Protein 4YM4 (pdb70)

Sequence (147 aa):
EETVTCLQTVYHPGQLQCGIFQSISFNREKLPSSEVVKFGRNSNICHYTFQDKQVSRVQFSLQLFKKFNSSVLSFEIKNSKKTNLIVDSRELGYLNKDLPYRCVRFGEYQFLEKEDGESLEFFETQFILSPRSLLQMTSFEDADEET

Foldseek 3Di:
DWWAKEAEEKDFVCCVPPVQQVQPDQAKDKFWQQDKAWEACAPPPHPGHTVDPPAHRTFKIKHWDDDDVDQWIWIKMFGDQPKWKAWQRRTHHHGRMTDDQWIIDIDRMDDTGMDTINDRTMHMYGYHYDPDDPDD/DDDPPPDDDDD

Organism: Homo sapiens (NCBI:txid9606)

GO terms:
  GO:0002753 cytoplasmic pattern recognition receptor signaling pathway (P, IDA)
  GO:0005737 cytoplasm (C, IDA)
  GO:0043123 positive regulation of canonical NF-kappaB signal transduction (P, IDA)
  GO:0045087 innate immune response (P, IDA)
  GO:0051260 protein homooligomerization (P, IDA)
  GO:0005515 protein binding (F, IPI)
  GO:0005829 cytosol (C, TAS)
  GO:0043122 regulation of canonical NF-kappaB signal transduction (P, IDA)

Secondary structure (DSSP, 8-state):
----EEE--EE-TTTTTS-GGGG---S-EEEETT-EEEEES-STT-SEE---TTS-SEEEEEEEEE-SS-SSEEEEEE---SS-EEETTEEE-TT-----S---EETTEEE--EE--S-SSEEEE---B-SS-S--/---TTT-----

Solvent-accessible surface area: 8491 Å² total

InterPro domains:
  IPR000253 Forkhead-associated (FHA) domain [PF00498] (47-120)
  IPR000253 Forkhead-associated (FHA) domain [PS50006] (47-103)
  IPR008984 SMAD/FHA domain superfamily [SSF49879] (43-127)
  IPR033621 TRAF-interacting protein with FHA domain-containing protein [PTHR31266] (1-184)

B-factor: mean 44.63, std 19.77, range [16.05, 186.46]

Nearest PDB structures (foldseek):
  4zgi-assembly1_A-2  TM=9.931E-01  e=9.229E-24  Homo sapiens
  6l9u-assembly1_A-2  TM=9.804E-01  e=4.701E-20  Mus musculus
  6l9v-assembly1_A  TM=9.849E-01  e=1.506E-19  Mus musculus
  5yyz-assembly1_A  TM=8.093E-01  e=1.971E-04  Saccharomyces cerevisiae S288C
  5yyx-assembly1_A  TM=6.337E-01  e=7.454E-04  Saccharomyces cerevisiae S288C

Radius of gyration: 1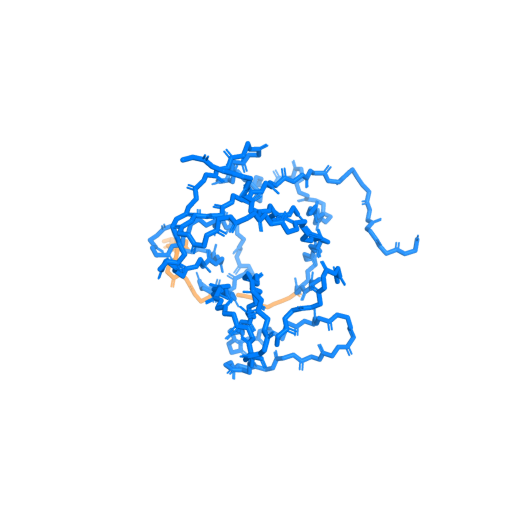5.44 Å; Cα contacts (8 Å, |Δi|>4): 322; chains: 2; bounding box: 33×45×37 Å

Structure (mmCIF, N/CA/C/O backbone):
data_4YM4
#
_entry.id   4YM4
#
_cell.length_a   113.205
_cell.length_b   113.205
_cell.length_c   113.205
_cell.angle_alpha   90.000
_cell.angle_beta   90.000
_cell.angle_gamma   90.000
#
_symmetry.space_group_name_H-M   'P 42 3 2'
#
loop_
_entity.id
_entity.type
_entity.pdbx_description
1 polymer 'TRAF-interacting protein with FHA domain-containing protein A'
2 polymer 'TRAF-interacting protein with FHA domain-containing protein A'
#
loop_
_atom_site.group_PDB
_atom_site.id
_atom_site.type_symbol
_atom_site.label_atom_id
_atom_site.label_alt_id
_atom_site.label_comp_id
_atom_site.label_asym_id
_atom_site.label_entity_id
_atom_site.label_seq_id
_atom_site.pdbx_PDB_ins_code
_atom_site.Cartn_x
_atom_site.Cartn_y
_atom_site.Cartn_z
_atom_site.occupancy
_atom_site.B_iso_or_equiv
_atom_site.auth_seq_id
_atom_site.auth_comp_id
_atom_site.auth_asym_id
_atom_site.auth_atom_id
_atom_site.pdbx_PDB_model_num
ATOM 1 N N . GLU A 1 1 ? 65.655 -25.898 31.799 1.00 65.76 10 GLU A N 1
ATOM 2 C CA . GLU A 1 1 ? 65.468 -25.987 30.367 1.00 76.05 10 GLU A CA 1
ATOM 3 C C . GLU A 1 1 ? 64.871 -27.346 29.998 1.00 82.62 10 GLU A C 1
ATOM 4 O O . GLU A 1 1 ? 65.373 -28.383 30.413 1.00 79.28 10 GLU A O 1
ATOM 10 N N . GLU A 1 2 ? 63.808 -27.311 29.198 1.00 85.07 11 GLU A N 1
ATOM 11 C CA . GLU A 1 2 ? 62.994 -28.490 28.856 1.00 81.67 11 GLU A CA 1
ATOM 12 C C . GLU A 1 2 ? 62.282 -28.286 27.528 1.00 70.99 11 GLU A C 1
ATOM 13 O O . GLU A 1 2 ? 62.301 -27.195 27.015 1.00 71.41 11 GLU A O 1
ATOM 19 N N . THR A 1 3 ? 61.567 -29.252 26.984 1.00 59.03 12 THR A N 1
ATOM 20 C CA . THR A 1 3 ? 60.921 -28.985 25.706 1.00 54.72 12 THR A CA 1
ATOM 21 C C . THR A 1 3 ? 59.920 -27.850 25.824 1.00 56.09 12 THR A C 1
ATOM 22 O O . THR A 1 3 ? 59.340 -27.663 26.852 1.00 56.92 12 THR A O 1
ATOM 26 N N . VAL A 1 4 ? 59.736 -27.091 24.765 1.00 55.99 13 VAL A N 1
ATOM 27 C CA . VAL A 1 4 ? 58.921 -25.909 24.821 1.00 53.54 13 VAL A CA 1
ATOM 28 C C . VAL A 1 4 ? 57.824 -25.977 23.788 1.00 46.23 13 VAL A C 1
ATOM 29 O O . VAL A 1 4 ? 58.038 -26.439 22.709 1.00 48.80 13 VAL A O 1
ATOM 33 N N . THR A 1 5 ? 56.641 -25.515 24.130 1.00 40.80 14 THR A N 1
ATOM 34 C CA . THR A 1 5 ? 55.538 -25.534 23.213 1.00 37.16 14 THR A CA 1
ATOM 35 C C . THR A 1 5 ? 55.889 -24.646 22.084 1.00 37.42 14 THR A C 1
ATOM 36 O O . THR A 1 5 ? 56.542 -23.676 22.285 1.00 36.51 14 THR A O 1
ATOM 40 N N . CYS A 1 6 ? 55.512 -25.014 20.877 1.00 33.88 15 CYS A N 1
ATOM 41 C CA . CYS A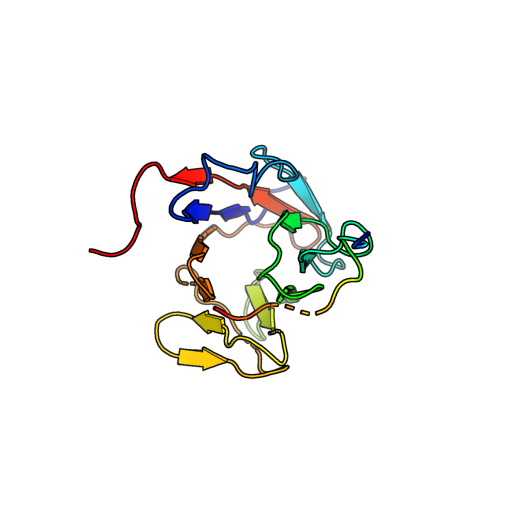 1 6 ? 55.803 -24.212 19.713 1.00 34.34 15 CYS A CA 1
ATOM 42 C C . CYS A 1 6 ? 54.511 -23.951 19.060 1.00 33.90 15 CYS A C 1
ATOM 43 O O . CYS A 1 6 ? 53.810 -24.868 18.758 1.00 33.16 15 CYS A O 1
ATOM 46 N N . LEU A 1 7 ? 54.215 -22.710 18.754 1.00 34.56 16 LEU A N 1
ATOM 47 C CA . LEU A 1 7 ? 53.080 -22.418 17.937 1.00 33.97 16 LEU A CA 1
ATOM 48 C C . LEU A 1 7 ? 53.651 -21.946 16.666 1.00 34.73 16 LEU A C 1
ATOM 49 O O . LEU A 1 7 ? 54.448 -21.069 16.671 1.00 37.92 16 LEU A O 1
ATOM 54 N N . GLN A 1 8 ? 53.238 -22.543 15.569 1.00 33.64 17 GLN A N 1
ATOM 55 C CA . GLN A 1 8 ? 53.746 -22.256 14.260 1.00 31.18 17 GLN A CA 1
ATOM 56 C C . GLN A 1 8 ? 52.607 -21.782 13.448 1.00 30.51 17 GLN A C 1
ATOM 57 O O . GLN A 1 8 ? 51.608 -22.411 13.423 1.00 34.72 17 GLN A O 1
ATOM 71 N N . THR A 1 10 ? 51.473 -20.166 9.703 1.00 22.88 19 THR A N 1
ATOM 72 C CA . THR A 1 10 ? 51.866 -19.999 8.358 1.00 19.74 19 THR A CA 1
ATOM 73 C C . THR A 1 10 ? 50.932 -18.968 7.859 1.00 20.24 19 THR A C 1
ATOM 74 O O . THR A 1 10 ? 49.782 -19.097 8.062 1.00 22.95 19 THR A O 1
ATOM 78 N N . VAL A 1 11 ? 51.429 -17.921 7.225 1.00 21.04 20 VAL A N 1
ATOM 79 C CA . VAL A 1 11 ? 50.612 -16.805 6.821 1.00 19.50 20 VAL A CA 1
ATOM 80 C C . VAL A 1 11 ? 50.585 -16.689 5.335 1.00 23.25 20 VAL A C 1
ATOM 81 O O . VAL A 1 11 ? 51.542 -16.955 4.704 1.00 26.18 20 VAL A O 1
ATOM 85 N N . TYR A 1 12 ? 49.460 -16.304 4.783 1.00 20.25 21 TYR A N 1
ATOM 86 C CA . TYR A 1 12 ? 49.382 -15.888 3.430 1.00 21.25 21 TYR A CA 1
ATOM 87 C C . TYR A 1 12 ? 48.477 -14.675 3.376 1.00 25.37 21 TYR A C 1
ATOM 88 O O . TYR A 1 12 ? 47.525 -14.595 4.092 1.00 26.14 21 TYR A O 1
ATOM 97 N N . HIS A 1 13 ? 48.813 -13.700 2.561 1.00 25.78 22 HIS A N 1
ATOM 98 C CA . HIS A 1 13 ? 47.921 -12.689 2.169 1.00 24.75 22 HIS A CA 1
ATOM 99 C C . HIS A 1 13 ? 48.213 -12.463 0.748 1.00 30.00 22 HIS A C 1
ATOM 100 O O . HIS A 1 13 ? 49.358 -12.285 0.436 1.00 32.20 22 HIS A O 1
ATOM 107 N N . PRO A 1 14 ? 47.220 -12.369 -0.114 1.00 34.17 23 PRO A N 1
ATOM 108 C CA . PRO A 1 14 ? 47.498 -12.183 -1.521 1.00 37.44 23 PRO A CA 1
ATOM 109 C C . PRO A 1 14 ? 48.089 -10.839 -1.699 1.00 41.35 23 PRO A C 1
ATOM 110 O O . PRO A 1 14 ? 47.583 -9.859 -1.218 1.00 41.58 23 PRO A O 1
ATOM 114 N N . GLY A 1 15 ? 49.175 -10.756 -2.405 1.00 45.14 24 GLY A N 1
ATOM 115 C CA . GLY A 1 15 ? 49.847 -9.475 -2.397 1.00 48.73 24 GLY A CA 1
ATOM 116 C C . GLY A 1 15 ? 50.535 -9.159 -1.089 1.00 39.21 24 GLY A C 1
ATOM 117 O O . GLY A 1 15 ? 50.537 -8.048 -0.601 1.00 41.15 24 GLY A O 1
ATOM 118 N N . GLN A 1 16 ? 51.145 -10.173 -0.527 1.00 37.72 25 GLN A N 1
ATOM 119 C CA . GLN A 1 16 ? 52.035 -9.980 0.573 1.00 33.36 25 GLN A CA 1
ATOM 120 C C . GLN A 1 16 ? 53.320 -9.425 0.042 1.00 36.09 25 GLN A C 1
ATOM 121 O O . GLN A 1 16 ? 54.162 -8.911 0.788 1.00 39.92 25 GLN A O 1
ATOM 127 N N . LEU A 1 17 ? 53.454 -9.526 -1.273 1.00 39.89 26 LEU A N 1
ATOM 128 C CA . LEU A 1 17 ? 54.674 -9.140 -1.957 1.00 37.72 26 LEU A CA 1
ATOM 129 C C . LEU A 1 17 ? 54.709 -7.668 -2.335 1.00 44.11 26 LEU A C 1
ATOM 130 O O . LEU A 1 17 ? 55.727 -7.209 -2.820 1.00 51.85 26 LEU A O 1
ATOM 135 N N . GLN A 1 18 ? 53.627 -6.924 -2.086 1.00 48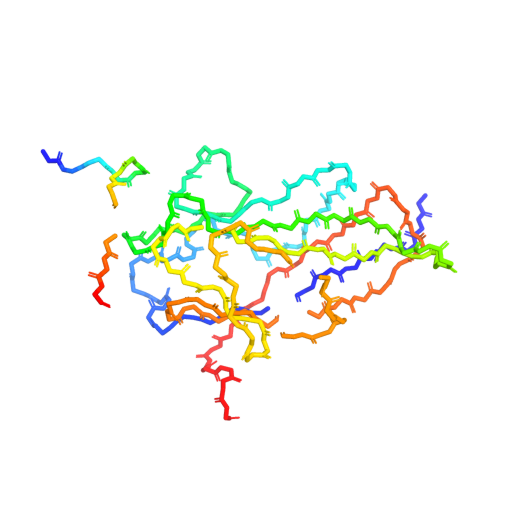.27 27 GLN A N 1
ATOM 136 C CA . GLN A 1 18 ? 53.476 -5.588 -2.668 1.00 48.91 27 GLN A CA 1
ATOM 137 C C . GLN A 1 18 ? 53.906 -4.434 -1.790 1.00 57.41 27 GLN A C 1
ATOM 138 O O . GLN A 1 18 ? 54.943 -3.850 -2.034 1.00 67.61 27 GLN A O 1
ATOM 144 N N . CYS A 1 19 ? 53.129 -4.073 -0.792 1.00 63.05 28 CYS A N 1
ATOM 145 C CA . CYS A 1 19 ? 53.516 -2.920 0.003 1.00 62.32 28 CYS A CA 1
ATOM 146 C C . CYS A 1 19 ? 54.119 -3.297 1.325 1.00 51.09 28 CYS A C 1
ATOM 147 O O . CYS A 1 19 ? 53.930 -2.600 2.312 1.00 54.07 28 CYS A O 1
ATOM 150 N N . GLY A 1 20 ? 54.888 -4.374 1.334 1.00 51.46 29 GLY A N 1
ATOM 151 C CA . GLY A 1 20 ? 55.518 -4.813 2.560 1.00 48.19 29 GLY A CA 1
ATOM 152 C C . GLY A 1 20 ? 54.542 -4.972 3.694 1.00 47.75 29 GLY A C 1
ATOM 153 O O . GLY A 1 20 ? 54.702 -4.389 4.748 1.00 48.12 29 GLY A O 1
ATOM 154 N N . ILE A 1 21 ? 53.482 -5.706 3.430 1.00 46.16 30 ILE A N 1
ATOM 155 C CA . ILE A 1 21 ? 52.580 -6.128 4.461 1.00 38.58 30 ILE A CA 1
ATOM 156 C C . ILE A 1 21 ? 53.364 -6.632 5.624 1.00 41.21 30 ILE A C 1
ATOM 157 O O . ILE A 1 21 ? 53.310 -6.103 6.716 1.00 44.11 30 ILE A O 1
ATOM 162 N N . PHE A 1 22 ? 54.138 -7.663 5.359 1.00 41.15 31 PHE A N 1
ATOM 163 C CA . PHE A 1 22 ? 54.705 -8.428 6.435 1.00 43.09 31 PHE A CA 1
ATOM 164 C C . PHE A 1 22 ? 56.058 -7.905 6.814 1.00 45.89 31 PHE A C 1
ATOM 165 O O . PHE A 1 22 ? 56.845 -8.614 7.441 1.00 48.73 31 PHE A O 1
ATOM 173 N N . GLN A 1 23 ? 56.313 -6.657 6.437 1.00 45.20 32 GLN A N 1
ATOM 174 C CA . GLN A 1 23 ? 57.628 -6.054 6.578 1.00 47.90 32 GLN A CA 1
ATOM 175 C C . GLN A 1 23 ? 58.106 -6.146 7.979 1.00 49.13 32 GLN A C 1
ATOM 176 O O . GLN A 1 23 ? 59.258 -6.432 8.240 1.00 53.20 32 GLN A O 1
ATOM 182 N N . SER A 1 24 ? 57.221 -5.976 8.922 1.00 50.87 33 SER A N 1
ATOM 183 C CA . SER A 1 24 ? 57.629 -5.777 10.279 1.00 51.81 33 SER A CA 1
ATOM 184 C C . SER A 1 24 ? 57.662 -7.033 11.075 1.00 48.85 33 SER A C 1
ATOM 185 O O . SER A 1 24 ? 57.750 -6.980 12.279 1.00 56.40 33 SER A O 1
ATOM 188 N N . ILE A 1 25 ? 57.538 -8.163 10.408 1.00 48.21 34 ILE A N 1
ATOM 189 C CA . ILE A 1 25 ? 57.384 -9.432 11.078 1.00 43.83 34 ILE A CA 1
ATOM 190 C C . ILE A 1 25 ? 58.650 -10.214 10.978 1.00 43.90 34 ILE A C 1
ATOM 191 O O . ILE A 1 25 ? 59.296 -10.147 9.983 1.00 51.17 34 ILE A O 1
ATOM 196 N N . SER A 1 26 ? 59.012 -10.948 12.012 1.00 41.72 35 SER A N 1
ATOM 197 C CA . SER A 1 26 ? 60.182 -11.786 11.973 1.00 42.93 35 SER A CA 1
ATOM 198 C C . SER A 1 26 ? 59.750 -13.150 11.634 1.00 42.95 35 SER A C 1
ATOM 199 O O . SER A 1 26 ? 58.746 -13.603 12.098 1.00 43.26 35 SER A O 1
ATOM 202 N N . PHE A 1 27 ? 60.541 -13.823 10.837 1.00 40.93 36 PHE A N 1
ATOM 203 C CA . PHE A 1 27 ? 60.200 -15.142 10.415 1.00 37.99 36 PHE A CA 1
ATOM 204 C C . PHE A 1 27 ? 61.107 -16.160 11.049 1.00 47.77 36 PHE A C 1
ATOM 205 O O . PHE A 1 27 ? 61.342 -17.207 10.489 1.00 50.72 36 PHE A O 1
ATOM 213 N N . ASN A 1 28 ? 61.528 -15.858 12.257 1.00 50.91 37 ASN A N 1
ATOM 214 C CA . ASN A 1 28 ? 62.476 -16.640 12.991 1.00 53.57 37 ASN A CA 1
ATOM 215 C C . ASN A 1 28 ? 61.788 -17.059 14.266 1.00 53.45 37 ASN A C 1
ATOM 216 O O . ASN A 1 28 ? 60.814 -16.450 14.654 1.00 54.14 37 ASN A O 1
ATOM 221 N N . ARG A 1 29 ? 62.260 -18.114 14.904 1.00 52.63 38 ARG A N 1
ATOM 222 C CA . ARG A 1 29 ? 61.666 -18.535 16.147 1.00 50.50 38 ARG A CA 1
ATOM 223 C C . ARG A 1 29 ? 61.875 -17.448 17.146 1.00 58.33 38 ARG A C 1
ATOM 224 O O . ARG A 1 29 ? 62.903 -16.828 17.157 1.00 62.55 38 ARG A O 1
ATOM 232 N N . GLU A 1 30 ? 60.900 -17.222 18.001 1.00 58.91 39 GLU A N 1
ATOM 233 C CA . GLU A 1 30 ? 61.059 -16.292 19.075 1.00 58.83 39 GLU A CA 1
ATOM 234 C C . GLU A 1 30 ? 60.615 -17.068 20.241 1.00 57.62 39 GLU A C 1
ATOM 235 O O . GLU A 1 30 ? 59.763 -17.914 20.118 1.00 58.25 39 GLU A O 1
ATOM 241 N N . LYS A 1 31 ? 61.196 -16.784 21.385 1.00 62.92 40 LYS A N 1
ATOM 242 C CA . LYS A 1 31 ? 60.792 -17.422 22.596 1.00 54.85 40 LYS A CA 1
ATOM 243 C C . LYS A 1 31 ? 60.134 -16.346 23.391 1.00 55.56 40 LYS A C 1
ATOM 244 O O . LYS A 1 31 ? 60.579 -15.217 23.401 1.00 52.58 40 LYS A O 1
ATOM 250 N N . LEU A 1 32 ? 59.020 -16.686 24.002 1.00 48.95 41 LEU A N 1
ATOM 251 C CA . LEU A 1 32 ? 58.303 -15.748 24.860 1.00 45.35 41 LEU A CA 1
ATOM 252 C C . LEU A 1 32 ? 57.819 -16.434 26.119 1.00 47.20 41 LEU A C 1
ATOM 253 O O . LEU A 1 32 ? 57.624 -17.657 26.122 1.00 46.66 41 LEU A O 1
ATOM 258 N N . PRO A 1 33 ? 57.633 -15.642 27.154 1.00 43.53 42 PRO A N 1
ATOM 259 C CA . PRO A 1 33 ? 57.105 -16.075 28.436 1.00 43.41 42 PRO A CA 1
ATOM 260 C C . PRO A 1 33 ? 55.619 -16.235 28.416 1.00 41.51 42 PRO A C 1
ATOM 261 O O . PRO A 1 33 ? 54.945 -15.525 27.742 1.00 48.39 42 PRO A O 1
ATOM 265 N N . SER A 1 34 ? 55.111 -17.160 29.187 1.00 37.18 43 SER A N 1
ATOM 266 C CA . SER A 1 34 ? 53.706 -17.447 29.172 1.00 38.63 43 SER A CA 1
ATOM 267 C C . SER A 1 34 ? 52.868 -16.292 29.656 1.00 41.67 43 SER A C 1
ATOM 268 O O . SER A 1 34 ? 51.708 -16.185 29.341 1.00 45.54 43 SER A O 1
ATOM 271 N N . SER A 1 35 ? 53.442 -15.469 30.497 1.00 40.54 44 SER A N 1
ATOM 272 C CA . SER A 1 35 ? 52.719 -14.378 31.077 1.00 41.50 44 SER A CA 1
ATOM 273 C C . SER A 1 35 ? 52.297 -13.357 30.061 1.00 45.35 44 SER A C 1
ATOM 274 O O . SER A 1 35 ? 51.378 -12.619 30.287 1.00 57.14 44 SER A O 1
ATOM 277 N N . GLU A 1 36 ? 52.998 -13.265 28.957 1.00 47.06 45 GLU A N 1
ATOM 278 C CA . GLU A 1 36 ? 52.733 -12.234 27.978 1.00 48.40 45 GLU A CA 1
ATOM 279 C C . GLU A 1 36 ? 51.465 -12.462 27.215 1.00 46.31 45 GLU A C 1
ATOM 280 O O . GLU A 1 36 ? 50.959 -13.543 27.155 1.00 47.58 45 GLU A O 1
ATOM 286 N N . VAL A 1 37 ? 50.940 -11.397 26.650 1.00 47.89 46 VAL A N 1
ATOM 287 C CA . VAL A 1 37 ? 49.812 -11.466 25.779 1.00 42.61 46 VAL A CA 1
ATOM 288 C C . VAL 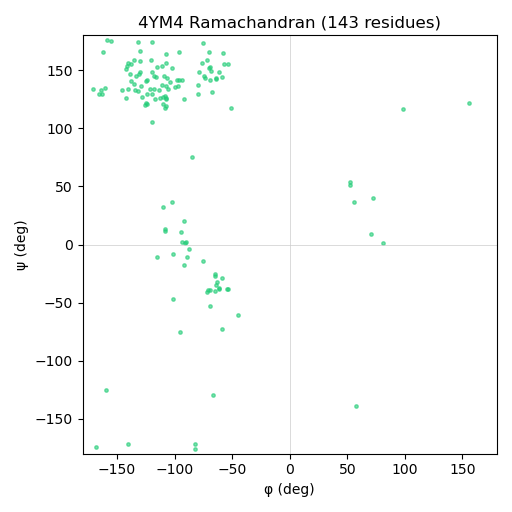A 1 37 ? 50.339 -10.974 24.473 1.00 46.98 46 VAL A C 1
ATOM 289 O O . VAL A 1 37 ? 50.860 -9.908 24.369 1.00 50.19 46 VAL A O 1
ATOM 293 N N . VAL A 1 38 ? 50.175 -11.766 23.456 1.00 40.12 47 VAL A N 1
ATOM 294 C CA . VAL A 1 38 ? 50.658 -11.414 22.167 1.00 42.68 47 VAL A CA 1
ATOM 295 C C . VAL A 1 38 ? 49.630 -10.693 21.344 1.00 35.93 47 VAL A C 1
ATOM 296 O O . VAL A 1 38 ? 48.558 -11.204 21.126 1.00 31.31 47 VAL A O 1
ATOM 300 N N . LYS A 1 39 ? 49.954 -9.518 20.851 1.00 34.90 48 LYS A N 1
ATOM 301 C CA . LYS A 1 39 ? 48.986 -8.836 20.039 1.00 35.60 48 LYS A CA 1
ATOM 302 C C . LYS A 1 39 ? 49.397 -8.758 18.587 1.00 36.22 48 LYS A C 1
ATOM 303 O O . LYS A 1 39 ? 50.572 -8.786 18.277 1.00 43.43 48 LYS A O 1
ATOM 309 N N . PHE A 1 40 ? 48.402 -8.662 17.712 1.00 32.04 49 PHE A N 1
ATOM 310 C CA . PHE A 1 40 ? 48.583 -8.524 16.273 1.00 35.25 49 PHE A CA 1
ATOM 311 C C . PHE A 1 40 ? 47.851 -7.320 15.718 1.00 38.07 49 PHE A C 1
ATOM 312 O O . PHE A 1 40 ? 46.644 -7.237 15.847 1.00 37.22 49 PHE A O 1
ATOM 320 N N . GLY A 1 41 ? 48.571 -6.393 15.124 1.00 41.55 50 GLY A N 1
ATOM 321 C CA . GLY A 1 41 ? 48.008 -5.109 14.819 1.00 42.12 50 GLY A CA 1
ATOM 322 C C . GLY A 1 41 ? 48.644 -4.272 13.753 1.00 41.23 50 GLY A C 1
ATOM 323 O O . GLY A 1 41 ? 49.634 -4.616 13.182 1.00 46.88 50 GLY A O 1
ATOM 324 N N . ARG A 1 42 ? 48.027 -3.153 13.480 1.00 46.74 51 ARG A N 1
ATOM 325 C CA . ARG A 1 42 ? 48.614 -2.133 12.674 1.00 47.96 51 ARG A CA 1
ATOM 326 C C . ARG A 1 42 ? 49.382 -1.153 13.504 1.00 52.10 51 ARG A C 1
ATOM 327 O O . ARG A 1 42 ? 49.868 -0.197 12.977 1.00 64.06 51 ARG A O 1
ATOM 335 N N . ASN A 1 43 ? 49.455 -1.355 14.799 1.00 56.11 52 ASN A N 1
ATOM 336 C CA . ASN A 1 43 ? 50.110 -0.389 15.633 1.00 62.65 52 ASN A CA 1
ATOM 337 C C . ASN A 1 43 ? 51.411 -0.895 16.140 1.00 68.10 52 ASN A C 1
ATOM 338 O O . ASN A 1 43 ? 51.475 -1.842 16.882 1.00 69.87 52 ASN A O 1
ATOM 343 N N . SER A 1 44 ? 52.460 -0.209 15.754 1.00 71.64 53 SER A N 1
ATOM 344 C CA . SER A 1 44 ? 53.793 -0.616 16.070 1.00 71.44 53 SER A CA 1
ATOM 345 C C . SER A 1 44 ? 53.936 -0.614 17.560 1.00 73.62 53 SER A C 1
ATOM 346 O O . SER A 1 44 ? 54.596 -1.446 18.133 1.00 67.71 53 SER A O 1
ATOM 349 N N . ASN A 1 45 ? 53.322 0.362 18.189 1.00 84.75 54 ASN A N 1
ATOM 350 C CA . ASN A 1 45 ? 53.186 0.363 19.622 1.00 88.99 54 ASN A CA 1
ATOM 351 C C . ASN A 1 45 ? 52.230 -0.737 19.982 1.00 89.92 54 ASN A C 1
ATOM 352 O O . ASN A 1 45 ? 51.277 -0.982 19.273 1.00 87.16 54 ASN A O 1
ATOM 357 N N . ILE A 1 46 ? 52.512 -1.420 21.074 1.00 99.99 55 ILE A N 1
ATOM 358 C CA . ILE A 1 46 ? 51.627 -2.434 21.633 1.00 101.82 55 ILE A CA 1
ATOM 359 C C . ILE A 1 46 ? 51.205 -3.571 20.716 1.00 81.89 55 ILE A C 1
ATOM 360 O O . ILE A 1 46 ? 50.101 -4.054 20.805 1.00 77.57 55 ILE A O 1
ATOM 365 N N . CYS A 1 47 ? 52.109 -4.014 19.864 1.00 76.84 56 CYS A N 1
ATOM 366 C CA . CYS A 1 47 ? 51.940 -5.248 19.155 1.00 62.10 56 CYS A CA 1
ATOM 367 C C . CYS A 1 47 ? 53.273 -5.899 18.960 1.00 65.37 56 CYS A C 1
ATOM 368 O O . CYS A 1 47 ? 54.221 -5.257 18.572 1.00 72.11 56 CYS A O 1
ATOM 371 N N . HIS A 1 48 ? 53.356 -7.178 19.238 1.00 62.02 57 HIS A N 1
ATOM 372 C CA . HIS A 1 48 ? 54.517 -7.923 18.904 1.00 60.83 57 HIS A CA 1
ATOM 373 C C . HIS A 1 48 ? 54.628 -8.067 17.450 1.00 53.67 57 HIS A C 1
ATOM 374 O O . HIS A 1 48 ? 55.713 -7.997 16.908 1.00 55.37 57 HIS A O 1
ATOM 381 N N . TYR A 1 49 ? 53.509 -8.284 16.792 1.00 48.87 58 TYR A N 1
ATOM 382 C CA . TYR A 1 49 ? 53.519 -8.447 15.371 1.00 43.96 58 TYR A CA 1
ATOM 383 C C . TYR A 1 49 ? 52.680 -7.401 14.714 1.00 43.83 58 TYR A C 1
ATOM 384 O O . TYR A 1 49 ? 51.549 -7.202 15.063 1.00 40.46 58 TYR A O 1
ATOM 393 N N . THR A 1 50 ? 53.257 -6.743 13.732 1.00 41.17 59 THR A N 1
ATOM 394 C CA . THR A 1 50 ? 52.670 -5.577 13.153 1.00 42.75 59 THR A CA 1
ATOM 395 C C . THR A 1 50 ? 52.458 -5.779 11.698 1.00 43.67 59 THR A C 1
ATOM 396 O O . THR A 1 50 ? 53.340 -6.225 11.022 1.00 45.91 59 THR A O 1
ATOM 400 N N . PHE A 1 51 ? 51.281 -5.422 11.217 1.00 41.81 60 PHE A N 1
ATOM 401 C CA . PHE A 1 51 ? 50.992 -5.497 9.812 1.00 44.03 60 PHE A CA 1
ATOM 402 C C . PHE A 1 51 ? 50.817 -4.097 9.266 1.00 52.10 60 PHE A C 1
ATOM 403 O O . PHE A 1 51 ? 50.071 -3.338 9.786 1.00 53.58 60 PHE A O 1
ATOM 411 N N . GLN A 1 52 ? 51.544 -3.751 8.226 1.00 56.04 61 GLN A N 1
ATOM 412 C CA . GLN A 1 52 ? 51.430 -2.457 7.625 1.00 52.95 61 GLN A CA 1
ATOM 413 C C . GLN A 1 52 ? 50.299 -2.520 6.650 1.00 49.56 61 GLN A C 1
ATOM 414 O O . GLN A 1 52 ? 50.502 -2.597 5.473 1.00 52.74 61 GLN A O 1
ATOM 420 N N . ASP A 1 53 ? 49.083 -2.517 7.148 1.00 48.99 62 ASP A N 1
ATOM 421 C CA . ASP A 1 53 ? 47.925 -2.494 6.281 1.00 50.71 62 ASP A CA 1
ATOM 422 C C . ASP A 1 53 ? 46.933 -1.437 6.713 1.00 51.92 62 ASP A C 1
ATOM 423 O O . ASP A 1 53 ? 46.590 -1.335 7.854 1.00 50.68 62 ASP A O 1
ATOM 428 N N . LYS A 1 54 ? 46.457 -0.644 5.788 1.00 53.91 63 LYS A N 1
ATOM 429 C CA . LYS A 1 54 ? 45.441 0.318 6.122 1.00 53.60 63 LYS A CA 1
ATOM 430 C C . LYS A 1 54 ? 44.211 -0.394 6.686 1.00 54.92 63 LYS A C 1
ATOM 431 O O . LYS A 1 54 ? 43.490 0.162 7.508 1.00 58.83 63 LYS A O 1
ATOM 433 N N . GLN A 1 55 ? 43.985 -1.635 6.264 1.00 50.14 64 GLN A N 1
ATOM 434 C CA . GLN A 1 55 ? 42.756 -2.329 6.613 1.00 45.59 64 GLN A CA 1
ATOM 435 C C . GLN A 1 55 ? 42.813 -3.165 7.879 1.00 47.65 64 GLN A C 1
ATOM 436 O O . GLN A 1 55 ? 41.773 -3.540 8.400 1.00 58.48 64 GLN A O 1
ATOM 442 N N . VAL A 1 56 ? 43.987 -3.502 8.383 1.00 47.19 65 VAL A N 1
ATOM 443 C CA . VAL A 1 56 ? 43.999 -4.230 9.638 1.00 42.27 65 VAL A CA 1
ATOM 444 C C . VAL A 1 56 ? 43.802 -3.252 10.765 1.00 44.65 65 VAL A C 1
ATOM 445 O O . VAL A 1 56 ? 44.459 -2.228 10.798 1.00 49.48 65 VAL A O 1
ATOM 449 N N . SER A 1 57 ? 42.862 -3.550 11.657 1.00 47.06 66 SER A N 1
ATOM 450 C CA . SER A 1 57 ? 42.565 -2.683 12.795 1.00 45.89 66 SER A CA 1
ATOM 451 C C . SER A 1 57 ? 43.817 -2.404 13.567 1.00 41.57 66 SER A C 1
ATOM 452 O O . SER A 1 57 ? 44.753 -3.178 13.528 1.00 42.65 66 SER A O 1
ATOM 455 N N . ARG A 1 58 ? 43.833 -1.294 14.280 1.00 44.46 67 ARG A N 1
ATOM 456 C CA . ARG A 1 58 ? 45.052 -0.879 14.929 1.00 43.07 67 ARG A CA 1
ATOM 457 C C . ARG A 1 58 ? 45.589 -1.993 15.775 1.00 44.32 67 ARG A C 1
ATOM 458 O O . ARG A 1 58 ? 46.779 -2.156 15.903 1.00 53.29 67 ARG A O 1
ATOM 466 N N . VAL A 1 59 ? 44.685 -2.714 16.421 1.00 47.43 68 VAL A N 1
ATOM 467 C CA . VAL A 1 59 ? 44.953 -3.978 17.090 1.00 41.74 68 VAL A CA 1
ATOM 468 C C . VAL A 1 59 ? 43.941 -4.961 16.597 1.00 39.58 68 VAL A C 1
ATOM 469 O O . VAL A 1 59 ? 42.784 -4.679 16.672 1.00 40.02 68 VAL A O 1
ATOM 473 N N . GLN A 1 60 ? 44.369 -6.108 16.109 1.00 32.03 69 GLN A N 1
ATOM 474 C CA . GLN A 1 60 ? 43.447 -6.999 15.457 1.00 28.15 69 GLN A CA 1
ATOM 475 C C . GLN A 1 60 ? 42.954 -8.180 16.227 1.00 29.57 69 GLN A C 1
ATOM 476 O O . GLN A 1 60 ? 41.798 -8.477 16.194 1.00 32.86 69 GLN A O 1
ATOM 482 N N . PHE A 1 61 ? 43.843 -8.893 16.879 1.00 25.67 70 PHE A N 1
ATOM 483 C CA . PHE A 1 61 ? 43.458 -9.990 17.696 1.00 22.15 70 PHE A CA 1
ATOM 484 C C . PHE A 1 61 ? 44.594 -10.254 18.576 1.00 24.65 70 PHE A C 1
ATOM 485 O O . PHE A 1 61 ? 45.614 -9.727 18.362 1.00 27.05 70 PHE A O 1
ATOM 493 N N . SER A 1 62 ? 44.391 -11.025 19.617 1.00 23.44 71 SER A N 1
ATOM 494 C CA . SER A 1 62 ? 45.460 -11.349 20.520 1.00 23.59 71 SER A CA 1
ATOM 495 C C . SER A 1 62 ? 45.356 -12.755 20.998 1.00 26.55 71 SER A C 1
ATOM 496 O O . SER A 1 62 ? 44.304 -13.274 21.125 1.00 26.34 71 SER A O 1
ATOM 499 N N . LEU A 1 63 ? 46.499 -13.319 21.297 1.00 27.60 72 LEU A N 1
ATOM 500 C CA . LEU A 1 63 ? 46.717 -14.611 21.884 1.00 25.49 72 LEU A CA 1
ATOM 501 C C . LEU A 1 63 ? 47.165 -14.519 23.299 1.00 27.86 72 LEU A C 1
ATOM 502 O O . LEU A 1 63 ? 47.765 -13.549 23.716 1.00 34.87 72 LEU A O 1
ATOM 507 N N . GLN A 1 64 ? 46.921 -15.588 24.019 1.00 25.54 73 GLN A N 1
ATOM 508 C CA . GLN A 1 64 ? 47.035 -15.575 25.445 1.00 28.07 73 GLN A CA 1
ATOM 509 C C . GLN A 1 64 ? 47.107 -17.017 25.804 1.00 27.77 73 GLN A C 1
ATOM 510 O O . GLN A 1 64 ? 46.312 -17.798 25.326 1.00 25.43 73 GLN A O 1
ATOM 516 N N . LEU A 1 65 ? 48.089 -17.405 26.591 1.00 30.07 74 LEU A N 1
ATOM 517 C CA . LEU A 1 65 ? 48.172 -18.806 26.935 1.00 27.28 74 LEU A CA 1
ATOM 518 C C . LEU A 1 65 ? 47.533 -19.074 28.242 1.00 28.67 74 LEU A C 1
ATOM 519 O O . LEU A 1 65 ? 47.347 -18.183 29.037 1.00 32.44 74 LEU A O 1
ATOM 524 N N . PHE A 1 66 ? 47.293 -20.338 28.517 1.00 25.24 75 PHE A N 1
ATOM 525 C CA . PHE A 1 66 ? 46.811 -20.770 29.795 1.00 25.44 75 PHE A CA 1
ATOM 526 C C . PHE A 1 66 ? 46.953 -22.245 29.799 1.00 26.44 75 PHE A C 1
ATOM 527 O O . PHE A 1 66 ? 47.526 -22.758 28.918 1.00 27.56 75 PHE A O 1
ATOM 535 N N . LYS A 1 67 ? 46.471 -22.923 30.817 1.00 28.54 76 LYS A N 1
ATOM 536 C CA . LYS A 1 67 ? 46.317 -24.351 30.738 1.00 28.93 76 LYS A CA 1
ATOM 537 C C . LYS A 1 67 ? 44.968 -24.828 31.177 1.00 30.08 76 LYS A C 1
ATOM 538 O O . LYS A 1 67 ? 44.399 -24.299 32.078 1.00 32.21 76 LYS A O 1
ATOM 544 N N . LYS A 1 68 ? 44.486 -25.889 30.568 1.00 30.50 77 LYS A N 1
ATOM 545 C CA . LYS A 1 68 ? 43.149 -26.334 30.810 1.00 33.66 77 LYS A CA 1
ATOM 546 C C . LYS A 1 68 ? 43.221 -26.974 32.136 1.00 36.19 77 LYS A C 1
ATOM 547 O O . LYS A 1 68 ? 44.204 -26.856 32.787 1.00 40.77 77 LYS A O 1
ATOM 553 N N . PHE A 1 69 ? 42.078 -27.348 32.647 1.00 32.87 78 PHE A N 1
ATOM 554 C CA . PHE A 1 69 ? 41.964 -27.710 34.024 1.00 41.30 78 PHE A CA 1
ATOM 555 C C . PHE A 1 69 ? 42.582 -28.989 34.452 1.00 48.92 78 PHE A C 1
ATOM 556 O O . PHE A 1 69 ? 43.091 -29.095 35.561 1.00 62.02 78 PHE A O 1
ATOM 564 N N . ASN A 1 70 ? 42.474 -29.995 33.612 1.00 41.14 79 ASN A N 1
ATO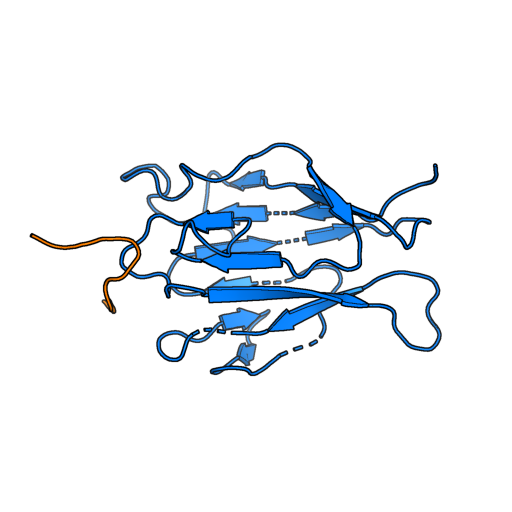M 565 C CA . ASN A 1 70 ? 43.057 -31.263 33.954 1.00 44.97 79 ASN A CA 1
ATOM 566 C C . ASN A 1 70 ? 44.252 -31.542 33.118 1.00 49.64 79 ASN A C 1
ATOM 567 O O . ASN A 1 70 ? 44.715 -32.651 33.091 1.00 56.63 79 ASN A O 1
ATOM 572 N N . SER A 1 71 ? 44.741 -30.525 32.428 1.00 43.31 80 SER A N 1
ATOM 573 C CA . SER A 1 71 ? 45.813 -30.675 31.477 1.00 39.71 80 SER A CA 1
ATOM 574 C C . SER A 1 71 ? 47.096 -30.212 32.068 1.00 35.10 80 SER A C 1
ATOM 575 O O . SER A 1 71 ? 47.094 -29.369 32.913 1.00 45.06 80 SER A O 1
ATOM 578 N N . SER A 1 72 ? 48.189 -30.789 31.604 1.00 33.91 81 SER A N 1
ATOM 579 C CA . SER A 1 72 ? 49.507 -30.477 32.085 1.00 31.80 81 SER A CA 1
ATOM 580 C C . SER A 1 72 ? 50.290 -29.714 31.080 1.00 36.43 81 SER A C 1
ATOM 581 O O . SER A 1 72 ? 51.477 -29.568 31.218 1.00 33.52 81 SER A O 1
ATOM 584 N N . VAL A 1 73 ? 49.617 -29.237 30.050 1.00 37.25 82 VAL A N 1
ATOM 585 C CA . VAL A 1 73 ? 50.250 -28.415 29.034 1.00 33.02 82 VAL A CA 1
ATOM 586 C C . VAL A 1 73 ? 49.485 -27.160 28.752 1.00 32.61 82 VAL A C 1
ATOM 587 O O . VAL A 1 73 ? 48.320 -27.084 29.016 1.00 33.74 82 VAL A O 1
ATOM 591 N N . LEU A 1 74 ? 50.190 -26.186 28.214 1.00 29.99 83 LEU A N 1
ATOM 592 C CA . LEU A 1 74 ? 49.667 -24.915 27.790 1.00 29.44 83 LEU A CA 1
ATOM 593 C C . LEU A 1 74 ? 48.863 -24.904 26.539 1.00 30.22 83 LEU A C 1
ATOM 594 O O . LEU A 1 74 ? 49.223 -25.527 25.602 1.00 33.16 83 LEU A O 1
ATOM 599 N N . SER A 1 75 ? 47.825 -24.088 26.507 1.00 27.84 84 SER A N 1
ATOM 600 C CA . SER A 1 75 ? 46.956 -23.946 25.366 1.00 24.42 84 SER A CA 1
ATOM 601 C C . SER A 1 75 ? 46.844 -22.484 25.105 1.00 28.86 84 SER A C 1
ATOM 602 O O . SER A 1 75 ? 47.275 -21.710 25.900 1.00 31.67 84 SER A O 1
ATOM 605 N N . PHE A 1 76 ? 46.326 -22.119 23.949 1.00 24.13 85 PHE A N 1
ATOM 606 C CA . PHE A 1 76 ? 46.194 -20.747 23.554 1.00 22.21 85 PHE A CA 1
ATOM 607 C C . PHE A 1 76 ? 44.749 -20.375 23.421 1.00 26.63 85 PHE A C 1
ATOM 608 O O . PHE A 1 76 ? 43.927 -21.197 23.157 1.00 33.88 85 PHE A O 1
ATOM 616 N N . GLU A 1 77 ? 44.462 -19.106 23.620 1.00 28.17 86 GLU A N 1
ATOM 617 C CA . GLU A 1 77 ? 43.145 -18.548 23.522 1.00 26.67 86 GLU A CA 1
ATOM 618 C C . GLU A 1 77 ? 43.266 -17.367 22.639 1.00 21.38 86 GLU A C 1
ATOM 619 O O . GLU A 1 77 ? 44.185 -16.615 22.791 1.00 25.70 86 GLU A O 1
ATOM 625 N N . ILE A 1 78 ? 42.359 -17.167 21.716 1.00 19.76 87 ILE A N 1
ATOM 626 C CA . ILE A 1 78 ? 42.466 -16.070 20.791 1.00 18.40 87 ILE A CA 1
ATOM 627 C C . ILE A 1 78 ? 41.297 -15.156 20.976 1.00 21.96 87 ILE A C 1
ATOM 628 O O . ILE A 1 78 ? 40.223 -15.619 21.063 1.00 23.35 87 ILE A O 1
ATOM 633 N N . LYS A 1 79 ? 41.500 -13.862 21.050 1.00 21.42 88 LYS A N 1
ATOM 634 C CA . LYS A 1 79 ? 40.404 -12.937 21.242 1.00 20.93 88 LYS A CA 1
ATOM 635 C C . LYS A 1 79 ? 40.441 -11.937 20.159 1.00 22.90 88 LYS A C 1
ATOM 636 O O . LYS A 1 79 ? 41.478 -11.543 19.740 1.00 29.22 88 LYS A O 1
ATOM 642 N N . ASN A 1 80 ? 39.292 -11.567 19.658 1.00 22.16 89 ASN A N 1
ATOM 643 C CA . ASN A 1 80 ? 39.210 -10.555 18.647 1.00 22.34 89 ASN A CA 1
ATOM 644 C C . ASN A 1 80 ? 39.239 -9.168 19.183 1.00 26.27 89 ASN A C 1
ATOM 645 O O . ASN A 1 80 ? 38.922 -8.966 20.301 1.00 32.14 89 ASN A O 1
ATOM 658 N N . SER A 1 82 ? 38.577 -6.111 17.023 1.00 33.02 91 SER A N 1
ATOM 659 C CA . SER A 1 82 ? 38.355 -5.242 15.928 1.00 32.50 91 SER A CA 1
ATOM 660 C C . SER A 1 82 ? 36.875 -5.039 15.826 1.00 36.55 91 SER A C 1
ATOM 661 O O . SER A 1 82 ? 36.152 -5.990 15.618 1.00 40.21 91 SER A O 1
ATOM 664 N N . LYS A 1 83 ? 36.399 -3.823 16.007 1.00 35.65 92 LYS A N 1
ATOM 665 C CA . LYS A 1 83 ? 34.991 -3.582 15.813 1.00 35.44 92 LYS A CA 1
ATOM 666 C C . LYS A 1 83 ? 34.682 -3.817 14.360 1.00 37.84 92 LYS A C 1
ATOM 667 O O . LYS A 1 83 ? 33.661 -4.374 13.996 1.00 37.65 92 LYS A O 1
ATOM 673 N N . LYS A 1 84 ? 35.603 -3.374 13.527 1.00 42.39 93 LYS A N 1
ATOM 674 C CA . LYS A 1 84 ? 35.435 -3.412 12.094 1.00 42.90 93 LYS A CA 1
ATOM 675 C C . LYS A 1 84 ? 35.206 -4.823 11.572 1.00 43.57 93 LYS A C 1
ATOM 676 O O . LYS A 1 84 ? 34.095 -5.183 11.197 1.00 42.30 93 LYS A O 1
ATOM 678 N N . THR A 1 85 ? 36.269 -5.619 11.574 1.00 44.06 94 THR A N 1
ATOM 679 C CA . THR A 1 85 ? 36.280 -6.900 10.891 1.00 40.70 94 THR A CA 1
ATOM 680 C C . THR A 1 85 ? 36.230 -8.106 11.831 1.00 39.18 94 THR A C 1
ATOM 681 O O . THR A 1 85 ? 36.845 -8.126 12.895 1.00 40.25 94 THR A O 1
ATOM 685 N N . ASN A 1 86 ? 35.414 -9.095 11.496 1.00 37.49 95 ASN A N 1
ATOM 686 C CA . ASN A 1 86 ? 35.334 -10.313 12.284 1.00 32.84 95 ASN A CA 1
ATOM 687 C C . ASN A 1 86 ? 36.503 -11.202 12.036 1.00 30.04 95 ASN A C 1
ATOM 688 O O . ASN A 1 86 ? 37.089 -11.147 10.997 1.00 32.82 95 ASN A O 1
ATOM 693 N N . LEU A 1 87 ? 36.795 -12.059 12.994 1.00 28.34 96 LEU A N 1
ATOM 694 C CA . LEU A 1 87 ? 37.881 -12.989 12.945 1.00 24.05 96 LEU A CA 1
ATOM 695 C C . LEU A 1 87 ? 37.193 -14.264 12.774 1.00 24.46 96 LEU A C 1
ATOM 696 O O . LEU A 1 87 ? 36.320 -14.553 13.505 1.00 29.02 96 LEU A O 1
ATOM 701 N N . ILE A 1 88 ? 37.574 -15.035 11.787 1.00 25.66 97 ILE A N 1
ATOM 702 C CA . ILE A 1 88 ? 36.955 -16.290 11.532 1.00 24.02 97 ILE A CA 1
ATOM 703 C C . ILE A 1 88 ? 37.962 -17.306 11.948 1.00 24.69 97 ILE A C 1
ATOM 704 O O . ILE A 1 88 ? 39.047 -17.278 11.499 1.00 28.10 97 ILE A O 1
ATOM 709 N N . VAL A 1 89 ? 37.579 -18.215 12.817 1.00 31.54 98 VAL A N 1
ATOM 710 C CA . VAL A 1 89 ? 38.429 -19.307 13.172 1.00 27.71 98 VAL A CA 1
ATOM 711 C C . VAL A 1 89 ? 37.766 -20.595 12.817 1.00 34.80 98 VAL A C 1
ATOM 712 O O . VAL A 1 89 ? 36.915 -21.046 13.507 1.00 37.04 98 VAL A O 1
ATOM 716 N N . ASP A 1 90 ? 38.224 -21.233 11.758 1.00 42.40 99 ASP A N 1
ATOM 717 C CA . ASP A 1 90 ? 37.632 -22.473 11.325 1.00 42.66 99 ASP A CA 1
ATOM 718 C C . ASP A 1 90 ? 36.151 -22.276 11.173 1.00 42.00 99 ASP A C 1
ATOM 719 O O . ASP A 1 90 ? 35.361 -22.936 11.804 1.00 44.41 99 ASP A O 1
ATOM 724 N N . SER A 1 91 ? 35.746 -21.279 10.414 1.00 39.29 100 SER A N 1
ATOM 725 C CA . SER A 1 91 ? 34.339 -21.101 10.046 1.00 44.69 100 SER A CA 1
ATOM 726 C C . SER A 1 91 ? 33.428 -20.452 11.050 1.00 40.74 100 SER A C 1
ATOM 727 O O . SER A 1 91 ? 32.255 -20.336 10.795 1.00 43.50 100 SER A O 1
ATOM 730 N N . ARG A 1 92 ? 33.948 -20.067 12.188 1.00 40.23 101 ARG A N 1
ATOM 731 C CA . ARG A 1 92 ? 33.131 -19.517 13.213 1.00 36.70 101 ARG A CA 1
ATOM 732 C C . ARG A 1 92 ? 33.601 -18.133 13.273 1.00 35.53 101 ARG A C 1
ATOM 733 O O . ARG A 1 92 ? 34.757 -17.937 13.283 1.00 34.87 101 ARG A O 1
ATOM 741 N N . GLU A 1 93 ? 32.707 -17.166 13.303 1.00 37.76 102 GLU A N 1
ATOM 742 C CA . GLU A 1 93 ? 33.106 -15.788 13.290 1.00 34.08 102 GLU A CA 1
ATOM 743 C C . GLU A 1 93 ? 33.129 -15.229 14.680 1.00 33.86 102 GLU A C 1
ATOM 744 O O . GLU A 1 93 ? 32.251 -15.475 15.445 1.00 34.99 102 GLU A O 1
ATOM 750 N N . LEU A 1 94 ? 34.165 -14.480 15.004 1.00 35.49 103 LEU A N 1
ATOM 751 C CA . LEU A 1 94 ? 34.285 -13.853 16.290 1.00 28.60 103 LEU A CA 1
ATOM 752 C C . LEU A 1 94 ? 34.117 -12.359 16.127 1.00 27.74 103 LEU A C 1
ATOM 753 O O . LEU A 1 94 ? 34.855 -11.708 15.404 1.00 29.35 103 LEU A O 1
ATOM 758 N N . GLY A 1 95 ? 33.124 -11.822 16.807 1.00 27.54 104 GLY A N 1
ATOM 759 C CA . GLY A 1 95 ? 32.909 -10.399 16.810 1.00 26.67 104 GLY A CA 1
ATOM 760 C C . GLY A 1 95 ? 33.807 -9.725 17.803 1.00 22.84 104 GLY A C 1
ATOM 761 O O . GLY A 1 95 ? 34.629 -10.349 18.435 1.00 26.82 104 GLY A O 1
ATOM 762 N N . TYR A 1 96 ? 33.623 -8.429 17.928 1.00 21.53 105 TYR A N 1
ATOM 763 C CA . TYR A 1 96 ? 34.427 -7.627 18.806 1.00 27.25 105 TYR A CA 1
ATOM 764 C C . TYR A 1 96 ? 34.472 -8.217 20.189 1.00 27.13 105 TYR A C 1
ATOM 765 O O . TYR A 1 96 ? 33.469 -8.356 20.840 1.00 30.08 105 TYR A O 1
ATOM 774 N N . LEU A 1 97 ? 35.667 -8.589 20.603 1.00 24.64 106 LEU A N 1
ATOM 775 C CA . LEU A 1 97 ? 35.933 -9.064 21.936 1.00 23.30 106 LEU A CA 1
ATOM 776 C C . LEU A 1 97 ? 35.356 -10.418 22.216 1.00 25.49 106 LEU A C 1
ATOM 777 O O . LEU A 1 97 ? 35.366 -10.860 23.347 1.00 31.70 106 LEU A O 1
ATOM 782 N N . ASN A 1 98 ? 34.849 -11.095 21.204 1.00 26.71 107 ASN A N 1
ATOM 783 C CA . ASN A 1 98 ? 34.592 -12.502 21.400 1.00 28.17 107 ASN A CA 1
ATOM 784 C C . ASN A 1 98 ? 35.894 -13.224 21.493 1.00 25.59 107 ASN A C 1
ATOM 785 O O . ASN A 1 98 ? 36.864 -12.791 20.898 1.00 28.26 107 ASN A O 1
ATOM 790 N N . LYS A 1 99 ? 35.929 -14.333 22.210 1.00 21.24 108 LYS A N 1
ATOM 791 C CA . LYS A 1 99 ? 37.152 -15.101 22.266 1.00 21.22 108 LYS A CA 1
ATOM 792 C C . LYS A 1 99 ? 36.884 -16.582 22.236 1.00 23.86 108 LYS A C 1
ATOM 793 O O . LYS A 1 99 ? 35.776 -17.000 22.460 1.00 29.37 108 LYS A O 1
ATOM 807 N N . ASP A 1 101 ? 38.934 -20.788 22.697 1.00 32.89 110 ASP A N 1
ATOM 808 C CA . ASP A 1 101 ? 40.085 -21.622 22.878 1.00 33.01 110 ASP A CA 1
ATOM 809 C C . ASP A 1 101 ? 40.485 -22.147 21.551 1.00 30.81 110 ASP A C 1
ATOM 810 O O . ASP A 1 101 ? 39.653 -22.605 20.789 1.00 28.62 110 ASP A O 1
ATOM 815 N N . LEU A 1 102 ? 41.774 -22.115 21.296 1.00 28.91 111 LEU A N 1
ATOM 816 C CA . LEU A 1 102 ? 42.319 -22.572 20.041 1.00 25.20 111 LEU A CA 1
ATOM 817 C C . LEU A 1 102 ? 42.474 -24.087 19.921 1.00 26.73 111 LEU A C 1
ATOM 818 O O . LEU A 1 102 ? 43.025 -24.732 20.791 1.00 28.21 111 LEU A O 1
ATOM 823 N N . PRO A 1 103 ? 42.110 -24.623 18.786 1.00 23.16 112 PRO A N 1
ATOM 824 C CA . PRO A 1 103 ? 42.391 -25.999 18.491 1.00 22.31 112 PRO A CA 1
ATOM 825 C C . PRO A 1 103 ? 43.859 -26.143 18.288 1.00 28.64 112 PRO A C 1
ATOM 826 O O . PRO A 1 103 ? 44.546 -25.157 18.181 1.00 30.07 112 PRO A O 1
ATOM 830 N N . TYR A 1 104 ? 44.359 -27.360 18.300 1.00 27.49 113 TYR A N 1
ATOM 831 C CA . TYR A 1 104 ? 45.759 -27.557 18.096 1.00 28.25 113 TYR A CA 1
ATOM 832 C C . TYR A 1 104 ? 46.082 -27.038 16.736 1.00 29.77 113 TYR A C 1
ATOM 833 O O . TYR A 1 104 ? 47.124 -26.521 16.540 1.00 30.64 113 TYR A O 1
ATOM 842 N N . ARG A 1 105 ? 45.205 -27.223 15.772 1.00 32.36 114 ARG A N 1
ATOM 843 C CA . ARG A 1 105 ? 45.406 -26.684 14.457 1.00 24.35 114 ARG A CA 1
ATOM 844 C C . ARG A 1 105 ? 44.156 -26.065 13.948 1.00 26.64 114 ARG A C 1
ATOM 845 O O . ARG A 1 105 ? 43.123 -26.614 14.105 1.00 30.25 114 ARG A O 1
ATOM 853 N N . CYS A 1 106 ? 44.249 -24.911 13.317 1.00 21.64 115 CYS A N 1
ATOM 854 C CA . CYS A 1 106 ? 43.098 -24.213 12.799 1.00 25.11 115 CYS A CA 1
ATOM 855 C C . CYS A 1 106 ? 43.454 -23.232 11.732 1.00 24.04 115 CYS A C 1
ATOM 856 O O . CYS A 1 106 ? 44.588 -23.031 11.481 1.00 27.20 115 CYS A O 1
ATOM 867 N N . VAL A 1 108 ? 42.937 -19.344 11.009 1.00 23.08 117 VAL A N 1
ATOM 868 C CA . VAL A 1 108 ? 42.443 -18.107 11.524 1.00 24.12 117 VAL A CA 1
ATOM 869 C C . VAL A 1 108 ? 42.496 -17.164 10.370 1.00 24.50 117 VAL A C 1
ATOM 870 O O . VAL A 1 108 ? 43.444 -17.138 9.672 1.00 28.52 117 VAL A O 1
ATOM 874 N N . ARG A 1 109 ? 41.445 -16.418 10.152 1.00 23.04 118 ARG A N 1
ATOM 875 C CA . ARG A 1 109 ? 41.326 -15.609 8.983 1.00 22.32 118 ARG A CA 1
ATOM 876 C C . ARG A 1 109 ? 40.740 -14.253 9.297 1.00 22.93 118 ARG A C 1
ATOM 877 O O . ARG A 1 109 ? 39.959 -14.126 10.166 1.00 24.20 118 ARG A O 1
ATOM 885 N N . PHE A 1 110 ? 41.143 -13.226 8.590 1.00 22.40 119 PHE A N 1
ATOM 886 C CA . PHE A 1 110 ? 40.460 -11.956 8.701 1.00 24.03 119 PHE A CA 1
ATOM 887 C C . PHE A 1 110 ? 40.828 -11.092 7.549 1.00 25.39 119 PHE A C 1
ATOM 888 O O . PHE A 1 110 ? 41.991 -10.989 7.222 1.00 28.30 119 PHE A O 1
ATOM 896 N N . GLY A 1 111 ? 39.843 -10.475 6.921 1.00 22.21 120 GLY A N 1
ATOM 897 C CA . GLY A 1 111 ? 40.121 -9.745 5.716 1.00 24.38 120 GLY A CA 1
ATOM 898 C C . GLY A 1 111 ? 40.732 -10.743 4.789 1.00 29.26 120 GLY A C 1
ATOM 899 O O . GLY A 1 111 ? 40.319 -11.881 4.779 1.00 31.40 120 GLY A O 1
ATOM 900 N N . GLU A 1 112 ? 41.761 -10.355 4.063 1.00 31.52 121 GLU A N 1
ATOM 901 C CA . GLU A 1 112 ? 42.330 -11.269 3.111 1.00 28.21 121 GLU A CA 1
ATOM 902 C C . GLU A 1 112 ? 43.481 -12.030 3.697 1.00 26.47 121 GLU A C 1
ATOM 903 O O . GLU A 1 112 ? 44.084 -12.846 3.030 1.00 29.60 121 GLU A O 1
ATOM 909 N N . TYR A 1 113 ? 43.756 -11.789 4.963 1.00 26.89 122 TYR A N 1
ATOM 910 C CA . TYR A 1 113 ? 44.766 -12.544 5.660 1.00 22.53 122 TYR A CA 1
ATOM 911 C C . TYR A 1 113 ? 44.350 -13.948 5.888 1.00 20.76 122 TYR A C 1
ATOM 912 O O . TYR A 1 113 ? 43.169 -14.245 5.969 1.00 23.49 122 TYR A O 1
ATOM 921 N N . GLN A 1 114 ? 45.356 -14.801 5.980 1.00 20.34 123 GLN A N 1
ATOM 922 C CA . GLN A 1 114 ? 45.211 -16.202 6.306 1.00 20.83 123 GLN A CA 1
ATOM 923 C C . GLN A 1 114 ? 46.319 -16.685 7.173 1.00 22.35 123 GLN A C 1
ATOM 924 O O . GLN A 1 114 ? 47.491 -16.590 6.840 1.00 22.97 123 GLN A O 1
ATOM 930 N N . PHE A 1 115 ? 45.949 -17.271 8.277 1.00 23.68 124 PHE A N 1
ATOM 931 C CA . PHE A 1 115 ? 46.932 -17.785 9.177 1.00 21.57 124 PHE A CA 1
ATOM 932 C C . PHE A 1 115 ? 46.694 -19.220 9.470 1.00 21.99 124 PHE A C 1
ATOM 933 O O . PHE A 1 115 ? 45.658 -19.563 9.971 1.00 28.92 124 PHE A O 1
ATOM 941 N N . LEU A 1 116 ? 47.637 -20.080 9.198 1.00 20.22 125 LEU A N 1
ATOM 942 C CA . LEU A 1 116 ? 47.388 -21.434 9.551 1.00 20.91 125 LEU A CA 1
ATOM 943 C C . LEU A 1 116 ? 48.235 -21.701 10.711 1.00 28.29 125 LEU A C 1
ATOM 944 O O . LEU A 1 116 ? 49.443 -21.540 10.633 1.00 30.29 125 LEU A O 1
ATOM 957 N N . GLU A 1 118 ? 49.342 -24.138 14.187 1.00 30.11 127 GLU A N 1
ATOM 958 C CA . GLU A 1 118 ? 49.612 -25.495 14.506 1.00 28.68 127 GLU A CA 1
ATOM 959 C C . GLU A 1 118 ? 50.482 -25.441 15.716 1.00 28.68 127 GLU A C 1
ATOM 960 O O . GLU A 1 118 ? 51.518 -24.811 15.701 1.00 29.43 127 GLU A O 1
ATOM 966 N N . LYS A 1 119 ? 50.019 -26.073 16.778 1.00 30.70 128 LYS A N 1
ATOM 967 C CA . LYS A 1 119 ? 50.702 -26.061 18.036 1.00 31.44 128 LYS A CA 1
ATOM 968 C C . LYS A 1 119 ? 51.375 -27.382 18.223 1.00 34.80 128 LYS A C 1
ATOM 969 O O . LYS A 1 119 ? 50.799 -28.406 17.870 1.00 40.40 128 LYS A O 1
ATOM 975 N N . GLU A 1 120 ? 52.594 -27.368 18.751 1.00 35.87 129 GLU A N 1
ATOM 976 C CA . GLU A 1 120 ? 53.219 -28.595 19.227 1.00 39.04 129 GLU A CA 1
ATOM 977 C C . GLU A 1 120 ? 53.604 -28.413 20.667 1.00 40.68 129 GLU A C 1
ATOM 978 O O . GLU A 1 120 ? 54.380 -27.520 21.016 1.00 41.27 129 GLU A O 1
ATOM 980 N N . ASP A 1 121 ? 53.056 -29.281 21.501 1.00 43.56 130 ASP A N 1
ATOM 981 C CA . ASP A 1 121 ? 53.249 -29.220 22.945 1.00 49.30 130 ASP A CA 1
ATOM 982 C C . ASP A 1 121 ? 54.699 -29.261 23.414 1.00 46.68 130 ASP A C 1
ATOM 983 O O . ASP A 1 121 ? 55.560 -29.764 22.723 1.00 53.67 130 ASP A O 1
ATOM 988 N N . GLY A 1 122 ? 54.961 -28.717 24.593 1.00 51.01 131 GLY A N 1
ATOM 989 C CA . GLY A 1 122 ? 56.268 -28.826 25.205 1.00 48.54 131 GLY A CA 1
ATOM 990 C C . GLY A 1 122 ? 56.101 -29.264 26.637 1.00 53.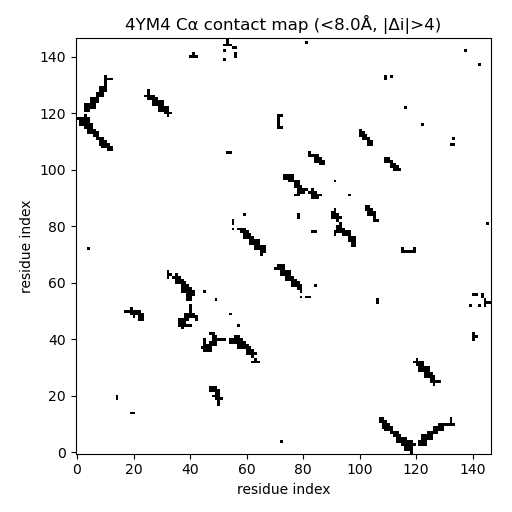78 131 GLY A C 1
ATOM 991 O O . GLY A 1 122 ? 54.995 -29.466 27.100 1.00 54.94 131 GLY A O 1
ATOM 992 N N . GLU A 1 123 ? 57.181 -29.532 27.325 1.00 55.67 132 GLU A N 1
ATOM 993 C CA . GLU A 1 123 ? 57.134 -29.678 28.759 1.00 52.79 132 GLU A CA 1
ATOM 994 C C . GLU A 1 123 ? 56.920 -28.380 29.487 1.00 52.02 132 GLU A C 1
ATOM 995 O O . GLU A 1 123 ? 56.225 -28.316 30.462 1.00 42.80 132 GLU A O 1
ATOM 997 N N . SER A 1 124 ? 57.584 -27.348 29.017 1.00 52.30 133 SER A N 1
ATOM 998 C CA . SER A 1 124 ? 57.720 -26.136 29.776 1.00 48.04 133 SER A CA 1
ATOM 999 C C . SER A 1 124 ? 56.450 -25.408 29.926 1.00 46.53 133 SER A C 1
ATOM 1000 O O . SER A 1 124 ? 55.597 -25.481 29.077 1.00 40.84 133 SER A O 1
ATOM 1003 N N . LEU A 1 125 ? 56.318 -24.713 31.040 1.00 45.88 134 LEU A N 1
ATOM 1004 C CA . LEU A 1 125 ? 55.160 -23.915 31.263 1.00 37.13 134 LEU A CA 1
ATOM 1005 C C . LEU A 1 125 ? 55.458 -22.463 31.342 1.00 40.94 134 LEU A C 1
ATOM 1006 O O . LEU A 1 125 ? 54.534 -21.702 31.362 1.00 48.02 134 LEU A O 1
ATOM 1011 N N . GLU A 1 126 ? 56.716 -22.057 31.419 1.00 40.46 135 GLU A N 1
ATOM 1012 C CA . GLU A 1 126 ? 57.006 -20.632 31.505 1.00 41.98 135 GLU A CA 1
ATOM 1013 C C . GLU A 1 126 ? 57.459 -19.961 30.266 1.00 41.71 135 GLU A C 1
ATOM 1014 O O . GLU A 1 126 ? 57.562 -18.767 30.253 1.00 41.48 135 GLU A O 1
ATOM 1020 N N . PHE A 1 127 ? 57.724 -20.710 29.220 1.00 41.98 136 PHE A N 1
ATOM 1021 C CA . PHE A 1 127 ? 58.040 -20.111 27.957 1.00 38.45 136 PHE A CA 1
ATOM 1022 C C . PHE A 1 127 ? 57.405 -20.910 26.884 1.00 40.08 136 PHE A C 1
ATOM 1023 O O . PHE A 1 127 ? 57.161 -22.083 27.046 1.00 38.47 136 PHE A O 1
ATOM 1031 N N . PHE A 1 128 ? 57.138 -20.241 25.779 1.00 39.79 137 PHE A N 1
ATOM 1032 C CA . PHE A 1 128 ? 56.689 -20.881 24.571 1.00 37.79 137 PHE A CA 1
ATOM 1033 C C . PHE A 1 128 ? 57.384 -20.164 23.477 1.00 37.93 137 PHE A C 1
ATOM 1034 O O . PHE A 1 128 ? 57.753 -19.037 23.658 1.00 37.80 137 PHE A O 1
ATOM 1042 N N . GLU A 1 129 ? 57.554 -20.804 22.340 1.00 39.93 138 GLU A N 1
ATOM 1043 C CA . GLU A 1 129 ? 58.065 -20.103 21.193 1.00 41.10 138 GLU A CA 1
ATOM 1044 C C . GLU A 1 129 ? 57.089 -20.135 20.073 1.00 39.99 138 GLU A C 1
ATOM 1045 O O . GLU A 1 129 ? 56.361 -21.070 19.911 1.00 38.55 138 GLU A O 1
ATOM 1051 N N . THR A 1 130 ? 57.109 -19.073 19.298 1.00 41.47 139 THR A N 1
ATOM 1052 C CA . THR A 1 130 ? 56.273 -18.907 18.151 1.00 41.44 139 THR A CA 1
ATOM 1053 C C . THR A 1 130 ? 57.146 -18.790 16.943 1.00 44.91 139 THR A C 1
ATOM 1054 O O . THR A 1 130 ? 58.203 -18.251 17.033 1.00 49.21 139 THR A O 1
ATOM 1058 N N . GLN A 1 131 ? 56.697 -19.309 15.816 1.00 44.67 140 GLN A N 1
ATOM 1059 C CA . GLN A 1 131 ? 57.436 -19.217 14.582 1.00 40.61 140 GLN A CA 1
ATOM 1060 C C . GLN A 1 131 ? 56.551 -18.813 13.441 1.00 36.22 140 GLN A C 1
ATOM 1061 O O . GLN A 1 131 ? 55.557 -19.410 13.237 1.00 37.01 140 GLN A O 1
ATOM 1067 N N . PHE A 1 132 ? 56.946 -17.864 12.630 1.00 33.54 141 PHE A N 1
ATOM 1068 C CA . PHE A 1 132 ? 56.160 -17.509 11.470 1.00 32.67 141 PHE A CA 1
ATOM 1069 C C . PHE A 1 132 ? 56.693 -18.170 10.216 1.00 32.09 141 PHE A C 1
ATOM 1070 O O . PHE A 1 132 ? 57.865 -18.296 10.062 1.00 34.39 141 PHE A O 1
ATOM 1078 N N . ILE A 1 133 ? 55.816 -18.615 9.331 1.00 27.40 142 ILE A N 1
ATOM 1079 C CA . ILE A 1 133 ? 56.222 -19.237 8.094 1.00 24.25 142 ILE A CA 1
ATOM 1080 C C . ILE A 1 133 ? 55.442 -18.685 6.954 1.00 21.60 142 ILE A C 1
ATOM 1081 O O . ILE A 1 133 ? 54.323 -18.382 7.110 1.00 23.12 142 ILE A O 1
ATOM 1086 N N . LEU A 1 134 ? 56.045 -18.556 5.799 1.00 19.38 143 LEU A N 1
ATOM 1087 C CA . LEU A 1 134 ? 55.446 -17.851 4.713 1.00 18.09 143 LEU A CA 1
ATOM 1088 C C . LEU A 1 134 ? 54.968 -18.781 3.685 1.00 19.47 143 LEU A C 1
ATOM 1089 O O . LEU A 1 134 ? 55.668 -19.643 3.275 1.00 21.47 143 LEU A O 1
ATOM 1094 N N . SER A 1 135 ? 53.761 -18.549 3.227 1.00 18.36 144 SER A N 1
ATOM 1095 C CA . SER A 1 135 ? 53.170 -19.402 2.271 1.00 17.15 144 SER A CA 1
ATOM 1096 C C . SER A 1 135 ? 53.128 -18.748 0.946 1.00 19.03 144 SER A C 1
ATOM 1097 O O . SER A 1 135 ? 52.608 -17.694 0.779 1.00 24.05 144 SER A O 1
ATOM 1100 N N . PRO A 1 136 ? 53.661 -19.406 -0.039 1.00 17.48 145 PRO A N 1
ATOM 1101 C CA . PRO A 1 136 ? 53.672 -18.937 -1.400 1.00 18.00 145 PRO A CA 1
ATOM 1102 C C . PRO A 1 136 ? 52.316 -18.779 -2.022 1.00 23.97 145 PRO A C 1
ATOM 1103 O O . PRO A 1 136 ? 52.156 -17.985 -2.894 1.00 27.91 145 PRO A O 1
ATOM 1107 N N . ARG A 1 137 ? 51.375 -19.607 -1.631 1.00 25.00 146 ARG A N 1
ATOM 1108 C CA . ARG A 1 137 ? 50.111 -19.779 -2.293 1.00 30.39 146 ARG A CA 1
ATOM 1109 C C . ARG A 1 137 ? 49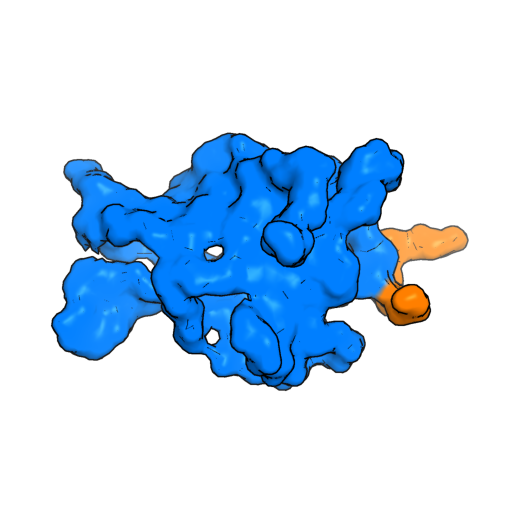.031 -19.806 -1.258 1.00 31.60 146 ARG A C 1
ATOM 1110 O O . ARG A 1 137 ? 49.314 -20.077 -0.130 1.00 27.93 146 ARG A O 1
ATOM 1118 N N . SER A 1 138 ? 47.791 -19.519 -1.643 1.00 32.73 147 SER A N 1
ATOM 1119 C CA . SER A 1 138 ? 46.666 -19.479 -0.704 1.00 30.37 147 SER A CA 1
ATOM 1120 C C . SER A 1 138 ? 46.478 -20.790 -0.020 1.00 30.12 147 SER A C 1
ATOM 1121 O O . SER A 1 138 ? 46.619 -21.825 -0.636 1.00 33.74 147 SER A O 1
ATOM 1124 N N . LEU A 1 139 ? 46.090 -20.741 1.240 1.00 29.42 148 LEU A N 1
ATOM 1125 C CA . LEU A 1 139 ? 45.963 -21.938 2.038 1.00 29.81 148 LEU A CA 1
ATOM 1126 C C . LEU A 1 139 ? 44.556 -22.542 1.984 1.00 37.75 148 LEU A C 1
ATOM 1127 O O . LEU A 1 139 ? 44.288 -23.572 2.595 1.00 43.19 148 LEU A O 1
ATOM 1132 N N . LEU A 1 140 ? 43.664 -21.929 1.222 1.00 35.83 149 LEU A N 1
ATOM 1133 C CA . LEU A 1 140 ? 42.362 -22.528 0.998 1.00 41.80 149 LEU A CA 1
ATOM 1134 C C . LEU A 1 140 ? 42.363 -23.354 -0.268 1.00 53.01 149 LEU A C 1
ATOM 1135 O O . LEU A 1 140 ? 42.970 -22.949 -1.255 1.00 65.26 149 LEU A O 1
ATOM 1140 N N . GLN A 1 141 ? 41.685 -24.499 -0.252 1.00 61.90 150 GLN A N 1
ATOM 1141 C CA . GLN A 1 141 ? 41.625 -25.366 -1.433 1.00 67.64 150 GLN A CA 1
ATOM 1142 C C . GLN A 1 141 ? 43.012 -25.912 -1.816 1.00 61.68 150 GLN A C 1
ATOM 1143 O O . GLN A 1 141 ? 43.576 -26.782 -1.142 1.00 52.01 150 GLN A O 1
ATOM 1145 N N . MET B 2 1 ? 48.676 15.437 5.565 1.00 75.20 1 MET B N 1
ATOM 1146 C CA . MET B 2 1 ? 48.761 14.067 5.102 1.00 64.68 1 MET B CA 1
ATOM 1147 C C . MET B 2 1 ? 48.355 13.146 6.210 1.00 74.38 1 MET B C 1
ATOM 1148 O O . MET B 2 1 ? 48.221 13.572 7.325 1.00 78.83 1 MET B O 1
ATOM 1153 N N . THR B 2 2 ? 48.143 11.888 5.862 1.00 69.36 2 THR B N 1
ATOM 1154 C CA . THR B 2 2 ? 47.653 10.836 6.743 1.00 79.01 2 THR B CA 1
ATOM 1155 C C . THR B 2 2 ? 48.696 10.342 7.728 1.00 85.38 2 THR B C 1
ATOM 1156 O O . THR B 2 2 ? 49.836 10.243 7.373 1.00 96.01 2 THR B O 1
ATOM 1160 N N . SER B 2 3 ? 48.294 9.990 8.941 1.00 82.58 3 SER B N 1
ATOM 1161 C CA . SER B 2 3 ? 49.214 9.396 9.907 1.00 76.33 3 SER B CA 1
ATOM 1162 C C . SER B 2 3 ? 48.857 7.938 10.025 1.00 83.49 3 SER B C 1
ATOM 1163 O O . SER B 2 3 ? 47.738 7.624 10.363 1.00 91.83 3 SER B O 1
ATOM 1166 N N . PHE B 2 4 ? 49.793 7.054 9.703 1.00 78.99 4 PHE B N 1
ATOM 1167 C CA . PHE B 2 4 ? 49.476 5.648 9.50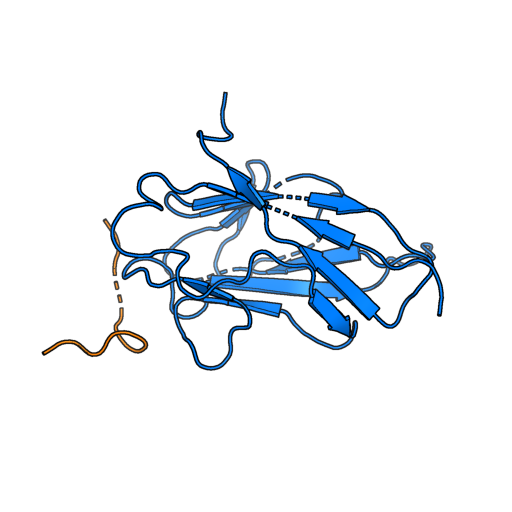3 1.00 71.12 4 PHE B CA 1
ATOM 1168 C C . PHE B 2 4 ? 49.070 4.764 10.653 1.00 75.52 4 PHE B C 1
ATOM 1169 O O . PHE B 2 4 ? 48.091 4.068 10.565 1.00 77.84 4 PHE B O 1
ATOM 1177 N N . GLU B 2 5 ? 49.852 4.723 11.705 1.00 71.54 5 GLU B N 1
ATOM 1178 C CA . GLU B 2 5 ? 49.519 3.862 12.807 1.00 65.25 5 GLU B CA 1
ATOM 1179 C C . GLU B 2 5 ? 48.223 4.282 13.451 1.00 72.56 5 GLU B C 1
ATOM 1180 O O . GLU B 2 5 ? 47.507 3.455 13.944 1.00 83.69 5 GLU B O 1
ATOM 1186 N N . ASP B 2 6 ? 47.938 5.573 13.511 1.00 78.40 6 ASP B N 1
ATOM 1187 C CA . ASP B 2 6 ? 46.732 6.067 14.171 1.00 79.18 6 ASP B CA 1
ATOM 1188 C C . ASP B 2 6 ? 45.463 6.189 13.342 1.00 75.25 6 ASP B C 1
ATOM 1189 O O . ASP B 2 6 ? 44.405 6.443 13.894 1.00 68.91 6 ASP B O 1
ATOM 1194 N N . ALA B 2 7 ? 45.553 6.051 12.036 1.00 72.46 7 ALA B N 1
ATOM 1195 C CA . ALA B 2 7 ? 44.402 6.285 11.199 1.00 63.35 7 ALA B CA 1
ATOM 1196 C C . ALA B 2 7 ? 43.249 5.402 11.581 1.00 65.73 7 ALA B C 1
ATOM 1197 O O . ALA B 2 7 ? 43.416 4.448 12.291 1.00 71.51 7 ALA B O 1
ATOM 1199 N N . ASP B 2 8 ? 42.061 5.721 11.107 1.00 67.99 8 ASP B N 1
ATOM 1200 C CA . ASP B 2 8 ? 40.955 4.801 11.213 1.00 63.36 8 ASP B CA 1
ATOM 1201 C C . ASP B 2 8 ? 41.247 3.590 10.352 1.00 63.60 8 ASP B C 1
ATOM 1202 O O . ASP B 2 8 ? 42.159 3.607 9.537 1.00 69.49 8 ASP B O 1
ATOM 1218 N N . GLU B 2 10 ? 40.241 0.961 7.556 1.00 55.95 10 GLU B N 1
ATOM 1219 C CA . GLU B 2 10 ? 39.609 1.267 6.320 1.00 61.89 10 GLU B CA 1
ATOM 1220 C C . GLU B 2 10 ? 39.025 -0.009 5.854 1.00 75.90 10 GLU B C 1
ATOM 1221 O O . GLU B 2 10 ? 39.668 -1.017 5.896 1.00 78.19 10 GLU B O 1
ATOM 1227 N N . GLU B 2 11 ? 37.793 0.032 5.398 1.00 84.13 11 GLU B N 1
ATOM 1228 C CA . GLU B 2 11 ? 37.166 -1.154 4.891 1.00 86.13 11 GLU B CA 1
ATOM 1229 C C . GLU B 2 11 ? 37.050 -1.003 3.412 1.00 98.77 11 GLU B C 1
ATOM 1230 O O . GLU B 2 11 ? 36.863 0.093 2.920 1.00 96.83 11 GLU B O 1
ATOM 1236 N N . THR B 2 12 ? 37.188 -2.112 2.701 1.00 103.22 12 THR B N 1
ATOM 1237 C CA . THR B 2 12 ? 37.041 -2.135 1.258 1.00 94.84 12 THR B CA 1
ATOM 1238 C C . THR B 2 12 ? 37.602 -3.431 0.726 1.00 100.32 12 THR B C 1
ATOM 1239 O O . THR B 2 12 ? 37.320 -4.486 1.271 1.00 105.87 12 THR B O 1
#